Protein AF-A0A6J6CSC1-F1 (afdb_monomer)

Organism: NCBI:txid449393

Mean predicted aligned error: 5.15 Å

Nearest PDB structures (foldseek):
  1hxp-assembly1_A  TM=9.046E-01  e=1.371E-03  Escherichia coli
  1hxq-assembly1_A  TM=9.020E-01  e=1.566E-03  Escherichia coli
  1guq-assembly1_B  TM=9.082E-01  e=1.674E-03  Escherichia coli
  1hxp-assembly1_B  TM=9.038E-01  e=2.495E-03  Escherichia coli
  1hxq-assembly1_B  TM=9.053E-01  e=4.542E-03  Escherichia coli

Radius of gyration: 16.6 Å; Cα contacts (8 Å, |Δi|>4): 89; chains: 1; bounding box: 41×35×41 Å

Foldseek 3Di:
DVQLLQQLQCQLQVHRWDWDKDWDADDPPPDDDPPTDIDMDIG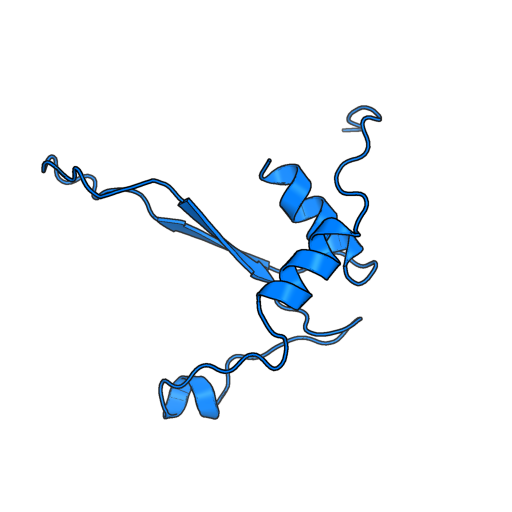TQAPHHPHGDDCDCCCVVVVDDDDPDDPVRVVVSSVPGPGDDPDDDDD

pLDDT: mean 91.86, std 11.71, range [42.78, 98.25]

Structure (mmCIF, N/CA/C/O backbone):
data_AF-A0A6J6CSC1-F1
#
_entry.id   AF-A0A6J6CSC1-F1
#
loop_
_atom_site.group_PDB
_atom_site.id
_atom_site.type_symbol
_atom_site.label_atom_id
_atom_site.label_alt_id
_atom_site.label_comp_id
_atom_site.label_asym_id
_atom_site.label_entity_id
_atom_site.label_seq_id
_atom_site.pdbx_PDB_ins_code
_atom_site.Cartn_x
_atom_site.Cartn_y
_atom_site.Cartn_z
_atom_site.occupancy
_atom_site.B_iso_or_equiv
_atom_site.auth_seq_id
_atom_site.auth_comp_id
_atom_site.auth_asym_id
_atom_site.auth_atom_id
_atom_site.pdbx_PDB_model_num
ATOM 1 N N . MET A 1 1 ? -11.960 4.367 -11.815 1.00 85.94 1 MET A N 1
ATOM 2 C CA . MET A 1 1 ? -11.185 3.211 -11.309 1.00 85.94 1 MET A CA 1
ATOM 3 C C . MET A 1 1 ? -10.275 3.599 -10.143 1.00 85.94 1 MET A C 1
ATOM 5 O O . MET A 1 1 ? -10.564 3.149 -9.051 1.00 85.94 1 MET A O 1
ATOM 9 N N . LEU A 1 2 ? -9.253 4.459 -10.307 1.00 92.50 2 LEU A N 1
ATOM 10 C CA . LEU A 1 2 ? -8.352 4.842 -9.197 1.00 92.50 2 LEU A CA 1
ATOM 11 C C . LEU A 1 2 ? -9.091 5.455 -7.996 1.00 92.50 2 LEU A C 1
ATOM 13 O O . LEU A 1 2 ? -8.945 4.979 -6.878 1.00 92.50 2 LEU A O 1
ATOM 17 N N . VAL A 1 3 ? -9.920 6.473 -8.238 1.00 95.38 3 VAL A N 1
ATOM 18 C CA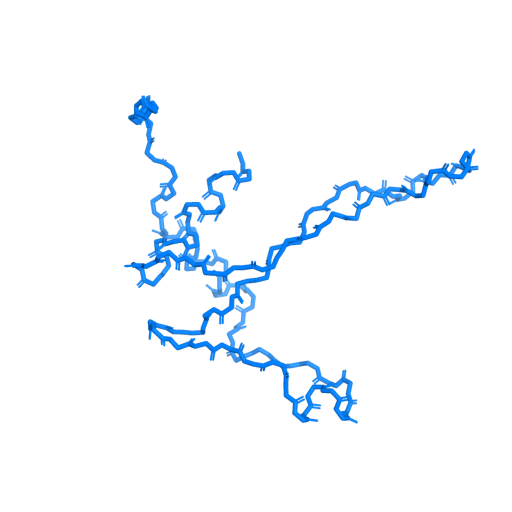 . VAL A 1 3 ? -10.676 7.153 -7.171 1.00 95.38 3 VAL A CA 1
ATOM 19 C C . VAL A 1 3 ? -11.614 6.180 -6.437 1.00 95.38 3 VAL A C 1
ATOM 21 O O . VAL A 1 3 ? -11.736 6.256 -5.222 1.00 95.38 3 VAL A O 1
ATOM 24 N N . ASP A 1 4 ? -12.204 5.211 -7.146 1.00 96.44 4 ASP A N 1
ATOM 25 C CA . ASP A 1 4 ? -13.033 4.164 -6.529 1.00 96.44 4 ASP A CA 1
ATOM 26 C C . ASP A 1 4 ? -12.201 3.268 -5.604 1.00 96.44 4 ASP A C 1
ATOM 28 O O . ASP A 1 4 ? -12.599 3.002 -4.475 1.00 96.44 4 ASP A O 1
ATOM 32 N N . SER A 1 5 ? -11.007 2.854 -6.042 1.00 95.94 5 SER A N 1
ATOM 33 C CA . SER A 1 5 ? -10.089 2.070 -5.212 1.00 95.94 5 SER A CA 1
ATOM 34 C C . SER A 1 5 ? -9.670 2.815 -3.943 1.00 95.94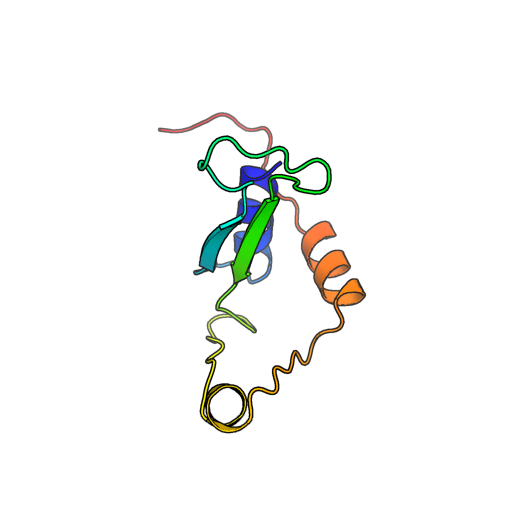 5 SER A C 1
ATOM 36 O O . SER A 1 5 ? -9.624 2.207 -2.878 1.00 95.94 5 SER A O 1
ATOM 38 N N . LEU A 1 6 ? -9.410 4.123 -4.038 1.00 96.69 6 LEU A N 1
ATOM 39 C CA . LEU A 1 6 ? -9.080 4.953 -2.876 1.00 96.69 6 LEU A CA 1
ATOM 40 C C . LEU A 1 6 ? -10.280 5.099 -1.928 1.00 96.69 6 LEU A C 1
ATOM 42 O O . LEU A 1 6 ? -10.135 4.876 -0.732 1.00 96.69 6 LEU A O 1
ATOM 46 N N . ALA A 1 7 ? -11.482 5.340 -2.458 1.00 97.19 7 ALA A N 1
ATOM 47 C CA . ALA A 1 7 ? -12.700 5.399 -1.648 1.00 97.19 7 ALA A CA 1
ATOM 48 C C . ALA A 1 7 ? -12.984 4.074 -0.916 1.00 97.19 7 ALA A C 1
ATOM 50 O O . ALA A 1 7 ? -13.443 4.070 0.225 1.00 97.19 7 ALA A O 1
ATOM 51 N N . ARG A 1 8 ? -12.694 2.928 -1.548 1.00 98.06 8 ARG A N 1
ATOM 52 C CA . ARG A 1 8 ? -12.796 1.608 -0.902 1.00 98.06 8 ARG A CA 1
ATOM 53 C C . ARG A 1 8 ? -11.786 1.440 0.232 1.00 98.06 8 ARG A C 1
ATOM 55 O O . ARG A 1 8 ? -12.127 0.825 1.235 1.00 98.06 8 ARG A O 1
ATOM 62 N N . LEU A 1 9 ? -10.576 1.985 0.097 1.00 97.31 9 LEU A N 1
ATOM 63 C CA . LEU A 1 9 ? -9.572 1.946 1.162 1.00 97.31 9 LEU A CA 1
ATOM 64 C C . LEU A 1 9 ? -10.008 2.751 2.390 1.00 97.31 9 LEU A C 1
ATOM 66 O O . LEU A 1 9 ? -9.888 2.236 3.499 1.00 97.31 9 LEU A O 1
ATOM 70 N N . ASP A 1 10 ? -10.580 3.942 2.200 1.00 97.19 10 ASP A N 1
ATOM 71 C CA . ASP A 1 10 ? -11.131 4.750 3.303 1.00 97.19 10 ASP A CA 1
ATOM 72 C C . ASP A 1 10 ? -12.284 4.027 4.026 1.00 97.19 10 ASP A C 1
ATOM 74 O O . ASP A 1 10 ? -12.495 4.140 5.232 1.00 97.19 10 ASP A O 1
ATOM 78 N N . GLN A 1 11 ? -13.051 3.226 3.288 1.00 97.69 11 GLN A N 1
ATOM 79 C CA . GLN A 1 11 ? -14.161 2.460 3.852 1.00 97.69 11 GLN A CA 1
ATOM 80 C C . GLN A 1 11 ? -13.715 1.179 4.562 1.00 97.69 11 GLN A C 1
ATOM 82 O O . GLN A 1 11 ? -14.447 0.699 5.427 1.00 97.69 11 GLN A O 1
ATOM 87 N N . LEU A 1 12 ? -12.539 0.631 4.235 1.00 97.12 12 LEU A N 1
ATOM 88 C CA . LEU A 1 12 ? -12.066 -0.659 4.751 1.00 97.12 12 LEU A CA 1
ATOM 89 C C . LEU A 1 12 ? -12.019 -0.689 6.285 1.00 97.12 12 LEU A C 1
ATOM 91 O O . LEU A 1 12 ? -12.414 -1.683 6.891 1.00 97.12 12 LEU A O 1
ATOM 95 N N . PHE A 1 13 ? -11.587 0.413 6.904 1.00 96.38 13 PHE A N 1
ATOM 96 C CA . P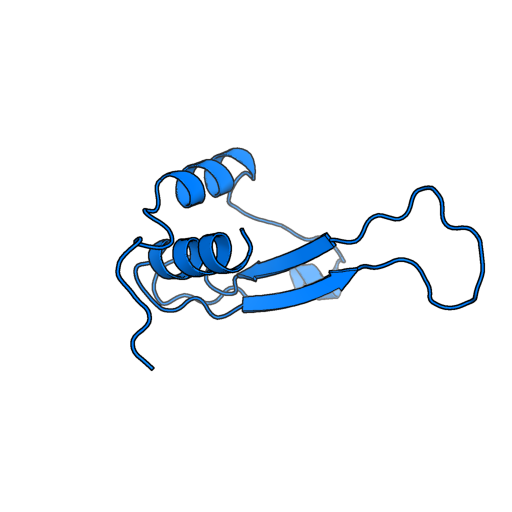HE A 1 13 ? -11.558 0.581 8.362 1.00 96.38 13 PHE A CA 1
ATOM 97 C C . PHE A 1 13 ? -12.444 1.727 8.860 1.00 96.38 13 PHE A C 1
ATOM 99 O O . PHE A 1 13 ? -12.375 2.092 10.029 1.00 96.38 13 PHE A O 1
ATOM 106 N N . SER A 1 14 ? -13.334 2.240 8.000 1.00 95.81 14 SER A N 1
ATOM 107 C CA . SER A 1 14 ? -14.225 3.370 8.310 1.00 95.81 14 SER A CA 1
ATOM 108 C C . SER A 1 14 ? -13.474 4.621 8.789 1.00 95.81 14 SER A C 1
ATOM 110 O O . SER A 1 14 ? -13.956 5.358 9.648 1.00 95.81 14 SER A O 1
ATOM 112 N N . GLU A 1 15 ? -12.293 4.861 8.224 1.00 94.94 15 GLU A N 1
ATOM 113 C CA . GLU A 1 15 ? -11.438 6.012 8.499 1.00 94.94 15 GLU A CA 1
ATOM 114 C C . GLU A 1 15 ? -10.594 6.337 7.257 1.00 94.94 15 GLU A C 1
ATOM 116 O O . GLU A 1 15 ? -10.287 5.425 6.486 1.00 94.94 15 GLU A O 1
ATOM 121 N N . PRO A 1 16 ? -10.182 7.602 7.051 1.00 95.94 16 PRO A N 1
ATOM 122 C CA . PRO A 1 16 ? -9.299 7.944 5.943 1.00 95.94 16 PRO A CA 1
ATOM 123 C C . PRO A 1 16 ? -8.023 7.097 5.975 1.00 95.94 16 PRO A C 1
ATOM 125 O O . PRO A 1 16 ? -7.297 7.101 6.970 1.00 95.94 16 PRO A O 1
ATOM 128 N N . MET A 1 17 ? -7.735 6.381 4.889 1.00 97.62 17 MET A N 1
ATOM 129 C CA . MET A 1 17 ? -6.572 5.507 4.802 1.00 97.62 17 MET A CA 1
ATOM 130 C C . MET A 1 17 ? -5.337 6.330 4.414 1.00 97.62 17 MET A C 1
ATOM 132 O O . MET A 1 17 ? -5.238 6.763 3.266 1.00 97.62 17 MET A O 1
ATOM 136 N N . PRO A 1 18 ? -4.332 6.511 5.287 1.00 97.19 18 PRO A N 1
ATOM 137 C CA . PRO A 1 18 ? -3.030 6.980 4.839 1.00 97.19 18 PRO A CA 1
ATOM 138 C C . PRO A 1 18 ? -2.384 5.921 3.931 1.00 97.19 18 PRO A C 1
ATOM 140 O O . PRO A 1 18 ? -2.348 4.733 4.265 1.00 97.19 18 PRO A O 1
ATOM 143 N N . TYR A 1 19 ? -1.855 6.338 2.781 1.00 97.00 19 TYR A N 1
ATOM 144 C CA . TYR A 1 19 ? -1.218 5.445 1.811 1.00 97.00 19 TYR A CA 1
ATOM 145 C C . TYR A 1 19 ? 0.020 6.075 1.174 1.00 97.00 19 TYR A C 1
ATOM 147 O O . TYR A 1 19 ? 0.153 7.294 1.082 1.00 97.00 19 TYR A O 1
ATOM 155 N N . MET A 1 20 ? 0.913 5.218 0.684 1.00 97.06 20 MET A N 1
ATOM 156 C CA . MET A 1 20 ? 1.939 5.598 -0.288 1.00 97.06 20 MET A CA 1
ATOM 157 C C . MET A 1 20 ? 1.464 5.212 -1.690 1.00 97.06 20 MET A C 1
ATOM 159 O O . MET A 1 20 ? 0.883 4.139 -1.866 1.00 97.06 20 MET A O 1
ATOM 163 N N . LEU A 1 21 ? 1.723 6.066 -2.681 1.00 97.31 21 LEU A N 1
ATOM 164 C CA . LEU A 1 21 ? 1.369 5.820 -4.078 1.00 97.31 21 LEU A CA 1
ATOM 165 C C . LEU A 1 21 ? 2.553 6.126 -4.987 1.00 97.31 21 LEU A C 1
ATOM 167 O O . LEU A 1 21 ? 3.177 7.179 -4.865 1.00 97.31 21 LEU A O 1
ATOM 171 N N . TRP A 1 22 ? 2.835 5.224 -5.922 1.00 98.06 22 TRP A N 1
ATOM 172 C CA . TRP A 1 22 ? 3.821 5.452 -6.976 1.00 98.06 22 TRP A CA 1
ATOM 173 C C . TRP A 1 22 ? 3.381 4.817 -8.294 1.00 98.06 22 TRP A C 1
ATOM 175 O O . TRP A 1 22 ? 2.474 3.983 -8.341 1.00 98.06 22 TRP A O 1
ATOM 185 N N . ILE A 1 23 ? 4.017 5.252 -9.379 1.00 97.56 23 ILE A N 1
ATOM 186 C CA . ILE A 1 23 ? 3.682 4.857 -10.745 1.00 97.56 23 ILE A CA 1
ATOM 187 C C . ILE A 1 23 ? 4.916 4.225 -11.363 1.00 97.56 23 ILE A C 1
ATOM 189 O O . ILE A 1 23 ? 5.987 4.830 -11.381 1.00 97.56 23 ILE A O 1
ATOM 193 N N . HIS A 1 24 ? 4.754 3.025 -11.901 1.00 97.25 24 HIS A N 1
ATOM 194 C CA . HIS A 1 24 ? 5.736 2.440 -12.795 1.00 97.25 24 HIS A CA 1
ATOM 195 C C . HIS A 1 24 ? 5.238 2.622 -14.221 1.00 97.25 24 HIS A C 1
ATOM 197 O O . HIS A 1 24 ? 4.156 2.164 -14.587 1.00 97.25 24 HIS A O 1
ATOM 203 N N . GLN A 1 25 ? 6.039 3.314 -15.016 1.00 96.00 25 GLN A N 1
ATOM 204 C CA . GLN A 1 25 ? 5.862 3.472 -16.451 1.00 96.00 25 GLN A CA 1
ATOM 205 C C . GLN A 1 25 ? 7.124 2.981 -17.157 1.00 96.00 25 GLN A C 1
ATOM 207 O O . GLN A 1 25 ? 8.144 2.736 -16.509 1.00 96.00 25 GLN A O 1
ATOM 212 N N . ARG A 1 26 ? 7.065 2.854 -18.484 1.00 97.06 26 ARG A N 1
ATOM 213 C CA . ARG A 1 26 ? 8.270 2.575 -19.269 1.00 97.06 26 ARG A CA 1
ATOM 214 C C . ARG A 1 26 ? 9.331 3.669 -19.050 1.00 97.06 26 ARG A C 1
ATOM 216 O O . ARG A 1 26 ? 8.958 4.827 -18.829 1.00 97.06 26 ARG A O 1
ATOM 223 N N . PRO A 1 27 ? 10.624 3.347 -19.181 1.00 96.19 27 PRO A N 1
ATOM 224 C CA . PRO A 1 27 ? 11.675 4.354 -19.242 1.00 96.19 27 PRO A CA 1
ATOM 225 C C . PRO A 1 27 ? 11.431 5.399 -20.346 1.00 96.19 27 PRO A C 1
ATOM 227 O O . PRO A 1 27 ? 10.794 5.136 -21.374 1.00 96.19 27 PRO A O 1
ATOM 230 N N . THR A 1 28 ? 11.924 6.617 -20.116 1.00 96.38 28 THR A N 1
ATOM 231 C CA . THR A 1 28 ? 11.774 7.773 -21.021 1.00 96.38 28 THR A CA 1
ATOM 232 C C . THR A 1 28 ? 13.019 8.005 -21.883 1.00 96.38 28 THR A C 1
ATOM 234 O O . THR A 1 28 ? 13.281 9.128 -22.300 1.00 96.38 28 THR A O 1
ATOM 237 N N . ASP A 1 29 ? 13.807 6.959 -22.116 1.00 97.31 29 ASP A N 1
ATOM 238 C CA . ASP A 1 29 ? 15.110 6.989 -22.793 1.00 97.31 29 ASP A CA 1
ATOM 239 C C . ASP A 1 29 ? 15.032 6.815 -24.320 1.00 97.31 29 ASP A C 1
ATOM 241 O O . ASP A 1 29 ? 16.052 6.863 -25.001 1.00 97.31 29 ASP A O 1
ATOM 245 N N . GLY A 1 30 ? 13.826 6.640 -24.868 1.00 94.62 30 GLY A N 1
ATOM 246 C CA . GLY A 1 30 ? 13.604 6.462 -26.305 1.00 94.62 30 GLY A CA 1
ATOM 247 C C . GLY A 1 30 ? 13.828 5.035 -26.810 1.00 94.62 30 GLY A C 1
ATOM 248 O O . GLY A 1 30 ? 13.731 4.822 -28.014 1.00 94.62 30 GLY A O 1
ATOM 249 N N . GLY A 1 31 ? 14.099 4.072 -25.922 1.00 95.75 31 GLY A N 1
ATOM 250 C CA . GLY A 1 31 ? 14.135 2.654 -26.273 1.00 95.75 31 GLY A CA 1
ATOM 251 C C . GLY A 1 31 ? 12.742 2.052 -26.487 1.00 95.75 31 GLY A C 1
ATOM 252 O O . GLY A 1 31 ? 11.732 2.583 -26.006 1.00 95.75 31 GLY A O 1
ATOM 253 N N . ASP A 1 32 ? 12.703 0.910 -27.174 1.00 95.12 32 ASP A N 1
ATOM 254 C CA . ASP A 1 32 ? 11.501 0.090 -27.305 1.00 95.12 32 ASP A CA 1
ATOM 255 C C . ASP A 1 32 ? 11.351 -0.827 -26.086 1.00 95.12 32 ASP A C 1
ATOM 257 O O . ASP A 1 32 ? 12.205 -1.660 -25.785 1.00 95.12 32 ASP A O 1
ATOM 261 N N . TRP A 1 33 ? 10.238 -0.660 -25.373 1.00 96.00 33 TRP A N 1
ATOM 262 C CA . TRP A 1 33 ? 9.933 -1.362 -24.126 1.00 96.00 33 TRP A CA 1
ATOM 263 C C . TRP A 1 33 ? 8.593 -2.100 -24.245 1.00 96.00 33 TRP A C 1
ATOM 265 O O . TRP A 1 33 ? 7.637 -1.788 -23.531 1.00 96.00 33 TRP A O 1
ATOM 275 N N . GLU A 1 34 ? 8.506 -3.055 -25.174 1.00 95.38 34 GLU A N 1
ATOM 276 C CA . GLU A 1 34 ? 7.255 -3.725 -25.576 1.00 95.38 34 GLU A CA 1
ATOM 277 C C . GLU A 1 34 ? 6.522 -4.447 -24.436 1.00 95.38 34 GLU A C 1
ATOM 279 O O . GLU A 1 34 ? 5.293 -4.540 -24.462 1.00 95.38 34 GLU A O 1
ATOM 284 N N . ASP A 1 35 ? 7.238 -4.888 -23.401 1.00 95.88 35 ASP A N 1
ATOM 285 C CA . ASP A 1 35 ? 6.664 -5.566 -22.229 1.00 95.88 35 ASP A CA 1
ATOM 286 C C . ASP A 1 35 ? 6.254 -4.606 -21.102 1.00 95.88 35 ASP A C 1
ATOM 288 O O . ASP A 1 35 ? 5.575 -4.993 -20.148 1.00 95.88 35 ASP A O 1
ATOM 292 N N . SER A 1 36 ? 6.622 -3.327 -21.193 1.00 96.12 36 SER A N 1
ATOM 293 C CA . SER A 1 36 ? 6.284 -2.354 -20.155 1.00 96.12 36 SER A CA 1
ATOM 294 C C . SER A 1 36 ? 4.807 -1.972 -20.208 1.00 96.12 36 SER A C 1
ATOM 296 O O . SER A 1 36 ? 4.246 -1.666 -21.262 1.00 96.12 36 SER A O 1
ATOM 298 N N . ARG A 1 37 ? 4.157 -1.942 -19.044 1.00 95.81 37 ARG A N 1
ATOM 299 C CA . ARG A 1 37 ? 2.773 -1.478 -18.877 1.00 95.81 37 ARG A CA 1
ATOM 300 C C . ARG A 1 37 ? 2.715 -0.491 -17.724 1.00 95.81 37 ARG A C 1
ATOM 302 O O . ARG A 1 37 ? 3.245 -0.766 -16.646 1.00 95.81 37 ARG A O 1
ATOM 309 N N . VAL A 1 38 ? 2.060 0.647 -17.952 1.00 96.44 38 VAL A N 1
ATOM 310 C CA . VAL A 1 38 ? 1.832 1.620 -16.883 1.00 96.44 38 VAL A CA 1
ATOM 311 C C . VAL A 1 38 ? 0.950 1.000 -15.808 1.00 96.44 38 VAL A C 1
ATOM 313 O O . VAL A 1 38 ? -0.082 0.400 -16.109 1.00 96.44 38 VAL A O 1
ATOM 316 N N . HIS A 1 39 ? 1.362 1.133 -14.556 1.00 96.56 39 HIS A N 1
ATOM 317 C CA . HIS A 1 39 ? 0.571 0.690 -13.422 1.00 96.56 39 HIS A CA 1
ATOM 318 C C . HIS A 1 39 ? 0.867 1.530 -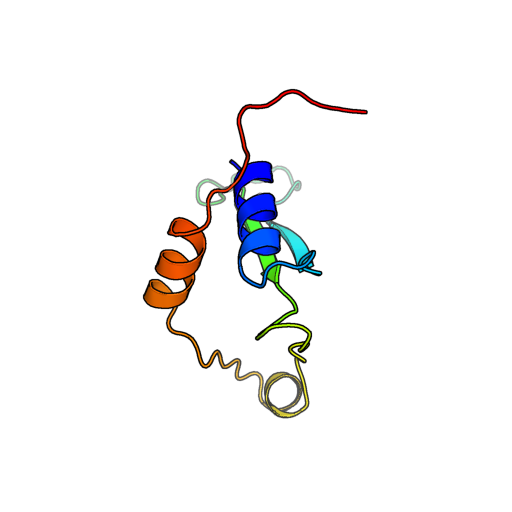12.184 1.00 96.56 39 HIS A C 1
ATOM 320 O O . HIS A 1 39 ? 1.925 2.148 -12.046 1.00 96.56 39 HIS A O 1
ATOM 326 N N . PHE A 1 40 ? -0.109 1.538 -11.286 1.00 97.19 40 PHE A N 1
ATOM 327 C CA . PHE A 1 40 ? -0.086 2.281 -10.038 1.00 97.19 40 PHE A CA 1
ATOM 328 C C . PHE A 1 40 ? 0.027 1.286 -8.892 1.00 97.19 40 PHE A C 1
ATOM 330 O O . PHE A 1 40 ? -0.698 0.291 -8.859 1.00 97.19 40 PHE A O 1
ATOM 337 N N . HIS A 1 41 ? 0.904 1.581 -7.943 1.00 97.44 41 HIS A N 1
ATOM 338 C CA . HIS A 1 41 ? 0.976 0.878 -6.670 1.00 97.44 41 HIS A CA 1
ATOM 339 C C . HIS A 1 41 ? 0.353 1.756 -5.598 1.00 97.44 41 HIS A C 1
ATOM 341 O O . HIS A 1 41 ? 0.679 2.937 -5.504 1.00 97.44 41 HIS A O 1
ATOM 347 N N . ILE A 1 42 ? -0.533 1.176 -4.793 1.00 97.06 42 ILE A N 1
ATOM 348 C CA . ILE A 1 42 ? -1.159 1.836 -3.648 1.00 97.06 42 ILE A CA 1
ATOM 349 C C . ILE A 1 42 ? -0.882 0.956 -2.437 1.00 97.06 42 ILE A C 1
ATOM 351 O O . ILE A 1 42 ? -1.353 -0.179 -2.375 1.00 97.06 42 ILE A O 1
ATOM 355 N N . THR A 1 43 ? -0.100 1.468 -1.491 1.00 95.25 43 THR A N 1
ATOM 356 C CA . THR A 1 43 ? 0.292 0.731 -0.286 1.00 95.25 43 THR A CA 1
ATOM 357 C C . THR A 1 43 ? -0.377 1.358 0.934 1.00 95.25 43 THR A C 1
ATOM 359 O O . THR A 1 43 ? 0.095 2.402 1.398 1.00 95.25 43 THR A O 1
ATOM 362 N N . PRO A 1 44 ? -1.477 0.769 1.444 1.00 94.88 44 PRO A N 1
ATOM 363 C CA . PRO A 1 44 ? -2.146 1.266 2.640 1.00 94.88 44 PRO A CA 1
ATOM 364 C C . PRO A 1 44 ? -1.254 1.108 3.872 1.00 94.88 44 PRO A C 1
ATOM 366 O O . PRO A 1 44 ? -0.537 0.115 4.015 1.00 94.88 44 PRO A O 1
ATOM 369 N N . LEU A 1 45 ? -1.307 2.092 4.770 1.00 94.81 45 LEU A N 1
ATOM 370 C CA . LEU A 1 45 ? -0.474 2.119 5.971 1.00 94.81 45 LEU A CA 1
ATOM 371 C C . LEU A 1 45 ? -1.188 1.609 7.220 1.00 94.81 45 LEU A C 1
ATOM 373 O O . LEU A 1 45 ? -0.522 1.434 8.232 1.00 94.81 45 LEU A O 1
ATOM 377 N N . LEU A 1 46 ? -2.495 1.348 7.191 1.00 95.56 46 LEU A N 1
ATOM 378 C CA . LEU A 1 46 ? -3.205 0.748 8.324 1.00 95.56 46 LEU A CA 1
ATOM 379 C C . LEU A 1 46 ? -3.335 -0.766 8.146 1.00 95.56 46 LEU A C 1
ATOM 381 O O . LEU A 1 46 ? -3.544 -1.256 7.038 1.00 95.56 46 LEU A O 1
ATOM 385 N N . ARG A 1 47 ? -3.231 -1.516 9.248 1.00 93.44 47 ARG A N 1
ATOM 386 C CA . ARG A 1 47 ? -3.475 -2.976 9.278 1.00 93.44 47 ARG A CA 1
ATOM 387 C C . ARG A 1 47 ? -4.763 -3.372 10.003 1.00 93.44 47 ARG A C 1
ATOM 389 O O . ARG A 1 47 ? -5.187 -4.518 9.909 1.00 93.44 47 ARG A O 1
ATOM 396 N N . SER A 1 48 ? -5.340 -2.438 10.746 1.00 94.38 48 SER A N 1
ATOM 397 C CA . SER A 1 48 ? -6.617 -2.525 11.454 1.00 94.38 48 SER A CA 1
ATOM 398 C C . SER A 1 48 ? -7.040 -1.100 11.839 1.00 94.38 48 SER A C 1
ATOM 400 O O . SER A 1 48 ? -6.198 -0.197 11.731 1.00 94.38 48 SER A O 1
ATOM 402 N N . PRO A 1 49 ? -8.276 -0.883 12.329 1.00 95.38 49 PRO A N 1
ATOM 403 C CA . PRO A 1 49 ? -8.725 0.444 12.739 1.00 95.38 49 PRO A CA 1
ATOM 404 C C . PRO A 1 49 ? -7.740 1.135 13.696 1.00 95.38 49 PRO A C 1
ATOM 406 O O . PRO A 1 49 ? -7.283 0.529 14.673 1.00 95.38 49 PRO A O 1
ATOM 409 N N . GLY A 1 50 ? -7.348 2.367 13.373 1.00 94.06 50 GLY A N 1
ATOM 410 C CA . GLY A 1 50 ? -6.418 3.209 14.127 1.00 94.06 50 GLY A CA 1
ATOM 411 C C . GLY A 1 50 ? -4.993 2.662 14.277 1.00 94.06 50 GLY A C 1
ATOM 412 O O . GLY A 1 50 ? -4.219 3.193 15.071 1.00 94.06 50 GLY A O 1
ATOM 413 N N . THR A 1 51 ? -4.623 1.585 13.571 1.00 95.62 51 THR A N 1
ATOM 414 C CA . THR A 1 51 ? -3.351 0.881 13.797 1.00 95.62 51 THR A CA 1
ATOM 415 C C . THR A 1 51 ? -2.471 0.887 12.557 1.00 95.62 51 THR A C 1
ATOM 417 O O . THR A 1 51 ? -2.728 0.179 11.579 1.00 95.62 51 THR A O 1
ATOM 420 N N . GLN A 1 52 ? -1.361 1.618 12.640 1.00 95.00 52 GLN A N 1
ATOM 421 C CA . GLN A 1 52 ? -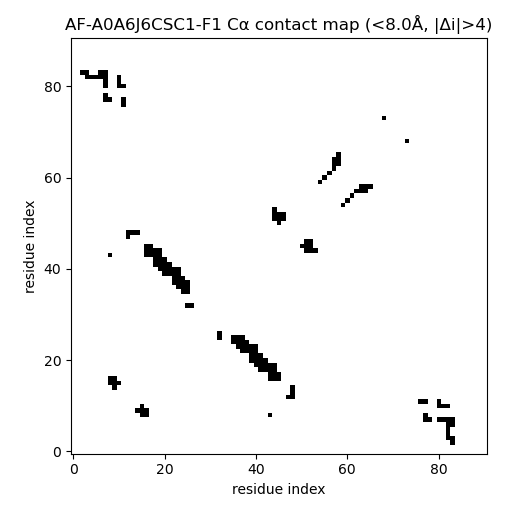0.378 1.695 11.569 1.00 95.00 52 GLN A CA 1
ATOM 422 C C . GLN A 1 52 ? 0.456 0.409 11.442 1.00 95.00 52 GLN A C 1
ATOM 424 O O . GLN A 1 52 ? 0.809 -0.256 12.421 1.00 95.00 52 GLN A O 1
ATOM 429 N N . ARG A 1 53 ? 0.779 0.064 10.198 1.00 91.88 53 ARG A N 1
ATOM 430 C CA . ARG A 1 53 ? 1.778 -0.920 9.804 1.00 91.88 53 ARG A CA 1
ATOM 431 C C . ARG A 1 53 ? 3.118 -0.211 9.626 1.00 91.88 53 ARG A C 1
ATOM 433 O O . ARG A 1 53 ? 3.205 0.791 8.921 1.00 91.88 53 ARG A O 1
ATOM 440 N N . TYR A 1 54 ? 4.168 -0.797 10.191 1.00 90.69 54 TYR A N 1
ATOM 441 C CA . TYR A 1 54 ? 5.542 -0.338 10.022 1.00 90.69 54 TYR A CA 1
ATOM 442 C C . TYR A 1 54 ? 6.351 -1.369 9.243 1.00 90.69 54 TYR A C 1
ATOM 444 O O . TYR A 1 54 ? 6.207 -2.567 9.472 1.00 90.69 54 TYR A O 1
ATOM 452 N N . VAL A 1 55 ? 7.200 -0.889 8.338 1.00 91.38 55 VAL A N 1
ATOM 453 C CA . VAL A 1 55 ? 8.298 -1.666 7.753 1.00 91.38 55 VAL A CA 1
ATOM 454 C C . VAL A 1 55 ? 9.477 -1.492 8.706 1.00 91.38 55 VAL A C 1
ATOM 456 O O . VAL A 1 55 ? 9.993 -0.383 8.835 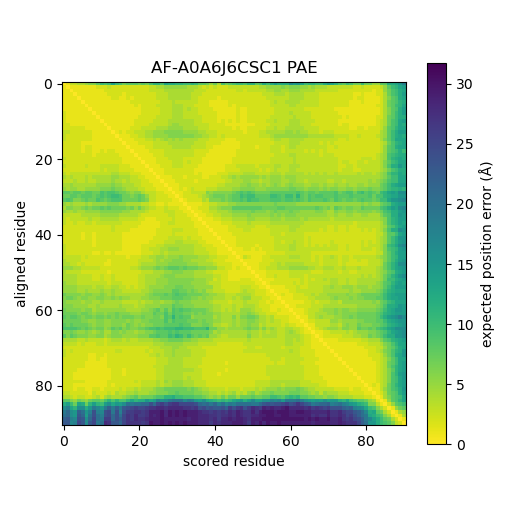1.00 91.38 55 VAL A O 1
ATOM 459 N N . ALA A 1 56 ? 9.827 -2.539 9.453 1.00 91.12 56 ALA A N 1
ATOM 460 C CA . ALA A 1 56 ? 10.710 -2.427 10.612 1.00 91.12 56 ALA A CA 1
ATOM 461 C C . ALA A 1 56 ? 11.942 -3.333 10.473 1.00 91.12 56 ALA A C 1
ATOM 463 O O . ALA A 1 56 ? 12.348 -3.689 9.371 1.00 91.12 56 ALA A O 1
ATOM 464 N N . ALA A 1 57 ? 12.576 -3.683 11.595 1.00 91.25 57 ALA A N 1
ATOM 465 C CA . ALA A 1 57 ? 13.844 -4.412 11.614 1.00 91.25 57 ALA A CA 1
ATOM 466 C C . ALA A 1 57 ? 13.801 -5.752 10.863 1.00 91.25 57 ALA A C 1
ATOM 468 O O . ALA A 1 57 ? 14.792 -6.124 10.243 1.00 91.25 57 ALA A O 1
ATOM 469 N N . ALA A 1 58 ? 12.670 -6.462 10.892 1.00 89.06 58 ALA A N 1
ATOM 470 C CA . ALA A 1 58 ? 12.523 -7.707 10.148 1.00 89.06 58 ALA A CA 1
ATOM 471 C C . ALA A 1 58 ? 12.621 -7.447 8.639 1.00 89.06 58 ALA A C 1
ATOM 473 O O . ALA A 1 58 ? 13.495 -8.011 7.986 1.00 89.06 58 ALA A O 1
ATOM 474 N N . GLU A 1 59 ? 11.802 -6.550 8.092 1.00 93.12 59 GLU A N 1
ATOM 475 C CA . GLU A 1 59 ? 11.815 -6.245 6.662 1.00 93.12 59 GLU A CA 1
ATOM 476 C C . GLU A 1 59 ? 13.105 -5.550 6.216 1.00 93.12 59 GLU A C 1
ATOM 478 O O . GLU A 1 59 ? 13.713 -5.956 5.229 1.00 93.12 59 GLU A O 1
ATOM 483 N N . LEU A 1 60 ? 13.555 -4.535 6.957 1.00 93.12 60 LEU A N 1
ATOM 484 C CA . LEU A 1 60 ? 14.738 -3.744 6.610 1.00 93.12 60 LEU A CA 1
ATOM 485 C C . LEU A 1 60 ? 16.041 -4.526 6.801 1.00 93.12 60 LEU A C 1
ATOM 487 O O . LEU A 1 60 ? 16.968 -4.370 6.014 1.00 9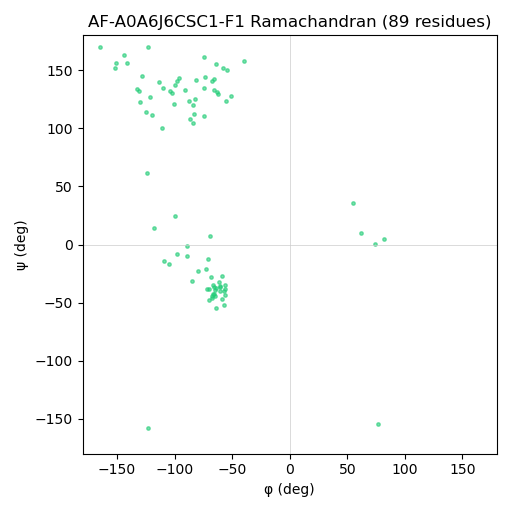3.12 60 LEU A O 1
ATOM 491 N N . GLY A 1 61 ? 16.125 -5.346 7.850 1.00 94.25 61 GLY A N 1
ATOM 492 C CA . GLY A 1 61 ? 17.341 -6.075 8.204 1.00 94.25 61 GLY A CA 1
ATOM 493 C C . GLY A 1 61 ? 17.507 -7.395 7.457 1.00 94.25 61 GLY A C 1
ATOM 494 O O . GLY A 1 61 ? 18.636 -7.795 7.189 1.00 94.25 61 GLY A O 1
ATOM 495 N N . SER A 1 62 ? 16.407 -8.075 7.112 1.00 93.88 62 SER A N 1
ATOM 496 C CA . SER A 1 62 ? 16.463 -9.372 6.417 1.00 93.88 62 SER A CA 1
ATOM 497 C C . SER A 1 62 ? 16.106 -9.309 4.931 1.00 93.88 62 SER A C 1
ATOM 499 O O . SER A 1 62 ? 16.380 -10.260 4.205 1.00 93.88 62 SER A O 1
ATOM 501 N N . GLY A 1 63 ? 15.461 -8.232 4.472 1.00 90.94 63 GLY A N 1
ATOM 502 C CA . GLY A 1 63 ? 14.885 -8.145 3.127 1.00 90.94 63 GLY A CA 1
ATOM 503 C C . GLY A 1 63 ? 13.604 -8.969 2.936 1.00 90.94 63 GLY A C 1
ATOM 504 O O . GLY A 1 63 ? 13.028 -8.967 1.849 1.00 90.94 63 GLY A O 1
ATOM 505 N N . ILE A 1 64 ? 13.128 -9.671 3.970 1.00 90.31 64 ILE A N 1
ATOM 506 C CA . ILE A 1 64 ? 11.914 -10.491 3.907 1.00 90.31 64 ILE A CA 1
ATOM 507 C C . ILE A 1 64 ? 10.701 -9.629 4.243 1.00 90.31 64 ILE A C 1
ATOM 509 O O . ILE A 1 64 ? 10.606 -9.070 5.331 1.00 90.31 64 ILE A O 1
ATOM 513 N N . THR A 1 65 ? 9.727 -9.581 3.336 1.00 87.81 65 THR A N 1
ATOM 514 C CA . THR A 1 65 ? 8.439 -8.916 3.580 1.00 87.81 65 THR A CA 1
ATOM 515 C C . THR A 1 65 ? 7.372 -9.943 3.940 1.00 87.81 65 THR A C 1
ATOM 517 O O . THR A 1 65 ? 7.262 -10.976 3.284 1.00 87.81 65 THR A O 1
ATOM 520 N N . PHE A 1 66 ? 6.544 -9.652 4.945 1.00 85.19 66 PHE A N 1
ATOM 521 C CA . PHE A 1 66 ? 5.412 -10.500 5.324 1.00 85.19 66 PHE A CA 1
ATOM 522 C C . PHE A 1 66 ? 4.107 -9.702 5.408 1.00 85.19 66 PHE A C 1
ATOM 524 O O . PHE A 1 66 ? 4.075 -8.540 5.824 1.00 85.19 66 PHE A O 1
ATOM 531 N N . ASN A 1 67 ? 2.999 -10.330 5.025 1.00 87.69 67 ASN A N 1
ATOM 532 C CA . ASN A 1 67 ? 1.653 -9.799 5.210 1.00 87.69 67 ASN A CA 1
ATOM 533 C C . ASN A 1 67 ? 0.790 -10.890 5.861 1.00 87.69 67 ASN A C 1
ATOM 535 O O . ASN A 1 67 ? 0.718 -11.984 5.304 1.00 87.69 67 ASN A O 1
ATOM 539 N N . PRO A 1 68 ? 0.174 -10.637 7.033 1.00 87.12 68 PRO A N 1
ATOM 540 C CA . PRO A 1 68 ? -0.656 -11.639 7.699 1.00 87.12 68 PRO A CA 1
ATOM 541 C C . PRO A 1 68 ? -1.983 -11.905 6.975 1.00 87.12 68 PRO A C 1
ATOM 543 O O . PRO A 1 68 ? -2.656 -12.876 7.304 1.00 87.12 68 PRO A O 1
ATOM 546 N N . VAL A 1 69 ? -2.368 -11.063 6.010 1.00 91.69 69 VAL A N 1
ATOM 547 C CA . VAL A 1 69 ? -3.607 -11.212 5.239 1.00 91.69 69 VAL A CA 1
ATOM 548 C C . VAL A 1 69 ? -3.292 -11.790 3.864 1.00 91.69 69 VAL A C 1
ATOM 550 O O . VAL A 1 69 ? -2.428 -11.281 3.144 1.00 91.69 69 VAL A O 1
ATOM 553 N N . GLN A 1 70 ? -4.016 -12.840 3.474 1.00 95.81 70 GLN A N 1
ATOM 554 C CA . GLN A 1 70 ? -3.875 -13.414 2.139 1.00 95.81 70 GLN A CA 1
ATOM 555 C C . GLN A 1 70 ? -4.387 -12.430 1.073 1.00 95.81 70 GLN A C 1
ATOM 557 O O . GLN A 1 70 ? -5.443 -11.823 1.264 1.00 95.81 70 GLN A O 1
ATOM 562 N N . PRO A 1 71 ? -3.726 -12.307 -0.094 1.00 95.75 71 PRO A N 1
ATOM 563 C CA . PRO A 1 71 ? -4.151 -11.362 -1.130 1.00 95.75 71 PRO A CA 1
ATOM 564 C C . PRO A 1 71 ? -5.602 -11.546 -1.595 1.00 95.75 71 PRO A C 1
ATOM 566 O O . PRO A 1 71 ? -6.308 -10.565 -1.824 1.00 95.75 71 PRO A O 1
ATOM 569 N N . ALA A 1 72 ? -6.072 -12.794 -1.707 1.00 97.81 72 ALA A N 1
ATOM 570 C CA . ALA A 1 72 ? -7.446 -13.089 -2.116 1.00 97.81 72 ALA A CA 1
ATOM 571 C C . ALA A 1 72 ? -8.479 -12.581 -1.096 1.00 97.81 72 ALA A C 1
ATOM 573 O O . ALA A 1 72 ? -9.515 -12.039 -1.487 1.00 97.81 72 ALA A O 1
ATOM 574 N N . GLU A 1 73 ? -8.168 -12.713 0.194 1.00 97.81 73 GLU A N 1
ATOM 575 C CA . GLU A 1 73 ? -9.005 -12.237 1.292 1.00 97.81 73 GLU A CA 1
ATOM 576 C C . GLU A 1 73 ? -9.019 -10.707 1.350 1.00 97.81 73 GLU A C 1
ATOM 578 O O . GLU A 1 73 ? -10.093 -10.108 1.348 1.00 97.81 73 GLU A O 1
ATOM 583 N N . ALA A 1 74 ? -7.848 -10.065 1.274 1.00 95.62 74 ALA A N 1
ATOM 584 C CA . ALA A 1 74 ? -7.745 -8.606 1.209 1.00 95.62 74 ALA A CA 1
ATOM 585 C C . ALA A 1 74 ? -8.546 -8.032 0.025 1.00 95.62 74 ALA A C 1
ATOM 587 O O . ALA A 1 74 ? -9.294 -7.063 0.163 1.00 95.62 74 ALA A O 1
ATOM 588 N N . ALA A 1 75 ? -8.451 -8.665 -1.147 1.00 97.50 75 ALA A N 1
ATOM 589 C CA . ALA A 1 75 ? -9.201 -8.243 -2.321 1.00 97.50 75 ALA A CA 1
ATOM 590 C C . ALA A 1 75 ? -10.719 -8.445 -2.154 1.00 97.50 75 ALA A C 1
ATOM 592 O O . ALA A 1 75 ? -11.502 -7.641 -2.662 1.00 97.50 75 ALA A O 1
ATOM 593 N N . ALA A 1 76 ? -11.153 -9.500 -1.455 1.00 98.25 76 ALA A N 1
ATOM 594 C CA . ALA A 1 76 ? -12.564 -9.721 -1.145 1.00 98.25 76 ALA A CA 1
ATOM 595 C C . ALA A 1 76 ? -13.107 -8.653 -0.183 1.00 98.25 76 ALA A C 1
ATOM 597 O O . ALA A 1 76 ? -14.179 -8.108 -0.441 1.00 98.25 76 ALA A O 1
ATOM 598 N N . GLN A 1 77 ? -12.342 -8.295 0.853 1.00 97.19 77 GLN A N 1
ATOM 599 C CA . GLN A 1 77 ? -12.691 -7.223 1.791 1.00 97.19 77 GLN A CA 1
ATOM 600 C C . GLN A 1 77 ? -12.869 -5.877 1.068 1.00 97.19 77 GLN A C 1
ATOM 602 O O . GLN A 1 77 ? -13.897 -5.225 1.227 1.00 97.19 77 GLN A O 1
ATOM 607 N N . LEU A 1 78 ? -1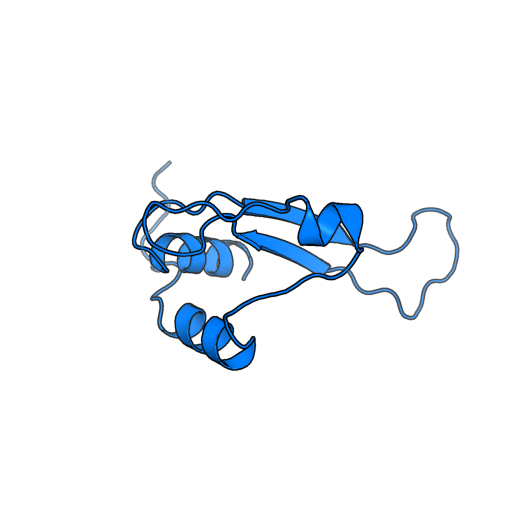1.938 -5.502 0.182 1.00 96.88 78 LEU A N 1
ATOM 608 C CA . LEU A 1 78 ? -12.038 -4.262 -0.607 1.00 96.88 78 LEU A CA 1
ATOM 609 C C . LEU A 1 78 ? -13.236 -4.243 -1.569 1.00 96.88 78 LEU A C 1
ATOM 611 O O . LEU A 1 78 ? -13.867 -3.202 -1.777 1.00 96.88 78 LEU A O 1
ATOM 615 N N . ARG A 1 79 ? -13.569 -5.388 -2.180 1.00 97.31 79 ARG A N 1
ATOM 616 C CA . ARG A 1 79 ? -14.757 -5.507 -3.042 1.00 97.31 79 ARG A CA 1
ATOM 617 C C . ARG A 1 79 ? -16.064 -5.411 -2.255 1.00 97.31 79 ARG A C 1
ATOM 619 O O . ARG A 1 79 ? -17.051 -4.958 -2.823 1.00 97.31 79 ARG A O 1
ATOM 626 N N . ALA A 1 80 ? -16.067 -5.804 -0.981 1.00 97.62 80 ALA A N 1
ATOM 627 C CA . ALA A 1 80 ? -17.232 -5.689 -0.107 1.00 97.62 80 ALA A CA 1
ATOM 628 C C . ALA A 1 80 ? -17.523 -4.239 0.327 1.00 97.62 80 ALA A C 1
ATOM 630 O O . ALA A 1 80 ? -18.657 -3.929 0.692 1.00 97.62 80 ALA A O 1
ATOM 631 N N . CYS A 1 81 ? -16.536 -3.336 0.264 1.00 97.56 81 CYS A N 1
ATOM 632 C CA . CYS A 1 81 ? -16.765 -1.902 0.457 1.00 97.56 81 CYS A CA 1
ATOM 633 C C . CYS A 1 81 ? -17.678 -1.335 -0.646 1.00 97.56 81 CYS A C 1
ATOM 635 O O . CYS A 1 81 ? -17.742 -1.863 -1.758 1.00 97.56 81 CYS A O 1
ATOM 637 N N . LYS A 1 82 ? -18.373 -0.227 -0.370 1.00 96.00 82 LYS A N 1
ATOM 638 C CA . LYS A 1 82 ? -19.269 0.402 -1.354 1.00 96.00 82 LYS A CA 1
ATOM 639 C C . LYS A 1 82 ? -18.478 1.049 -2.494 1.00 96.00 82 LYS A C 1
ATOM 641 O O . LYS A 1 82 ? -18.871 0.924 -3.648 1.00 96.00 82 LYS A O 1
ATOM 646 N N . GLY A 1 83 ? -17.339 1.663 -2.170 1.00 94.44 83 GLY A N 1
ATOM 647 C CA . GLY A 1 83 ? -16.564 2.480 -3.105 1.00 94.44 83 GLY A CA 1
ATOM 648 C C . GLY A 1 83 ? -17.190 3.854 -3.316 1.00 94.44 83 GLY A C 1
ATOM 649 O O . GLY A 1 83 ? -17.864 4.364 -2.418 1.00 94.44 83 GLY A O 1
ATOM 650 N N . LEU A 1 84 ? -16.935 4.478 -4.463 1.00 91.50 84 LEU A N 1
ATOM 651 C CA . LEU A 1 84 ? -17.523 5.780 -4.795 1.00 91.50 84 LEU A CA 1
ATOM 652 C C . LEU A 1 84 ? -19.054 5.678 -4.874 1.00 91.50 84 LEU A C 1
ATOM 654 O O . LEU A 1 84 ? -19.578 4.825 -5.585 1.00 91.50 84 LEU A O 1
ATOM 658 N N . SER A 1 85 ? -19.777 6.571 -4.192 1.00 80.31 85 SER A N 1
ATOM 659 C CA . SER A 1 85 ? -21.204 6.789 -4.464 1.00 80.31 85 SER A CA 1
ATOM 660 C C . SER A 1 85 ? -21.377 7.715 -5.666 1.00 80.31 85 SER A C 1
ATOM 662 O O . SER A 1 85 ? -20.652 8.699 -5.771 1.00 80.31 85 SER A O 1
ATOM 664 N N . GLU A 1 86 ? -22.371 7.465 -6.521 1.00 65.19 86 GLU A N 1
ATOM 665 C CA . GLU A 1 86 ? -22.691 8.300 -7.697 1.00 65.19 86 GLU A CA 1
ATOM 666 C C . GLU A 1 86 ? -23.269 9.693 -7.366 1.00 65.19 86 GLU A C 1
ATOM 668 O O . GLU A 1 86 ? -23.678 10.427 -8.262 1.00 65.19 86 GLU A O 1
ATOM 673 N N . THR A 1 87 ? -23.298 10.103 -6.099 1.00 55.31 87 THR A N 1
ATOM 674 C CA . THR A 1 87 ? -23.791 11.426 -5.709 1.00 55.31 87 THR A CA 1
ATOM 675 C C . THR A 1 87 ? -22.701 12.490 -5.887 1.00 55.31 87 THR A C 1
ATOM 677 O O . THR A 1 87 ? -21.594 12.347 -5.376 1.00 55.31 87 THR A O 1
ATOM 680 N N . GLU A 1 88 ? -23.059 13.527 -6.645 1.00 46.66 88 GLU A N 1
ATOM 681 C CA . GLU A 1 88 ? -22.276 14.631 -7.218 1.00 46.66 88 GLU A CA 1
ATOM 682 C C . GLU A 1 88 ? -21.148 15.286 -6.385 1.00 46.66 88 GLU A C 1
ATOM 684 O O . GLU A 1 88 ? -21.147 15.256 -5.153 1.00 46.66 88 GLU A O 1
ATOM 689 N N . PRO A 1 89 ? -20.192 15.949 -7.074 1.00 46.84 89 PRO A N 1
ATOM 690 C CA . PRO A 1 89 ? -19.005 16.527 -6.465 1.00 46.84 89 PRO A CA 1
ATOM 691 C C . PRO A 1 89 ? -19.356 17.805 -5.696 1.00 46.84 89 PRO A C 1
ATOM 693 O O . PRO A 1 89 ? -19.624 18.843 -6.296 1.00 46.84 89 PRO A O 1
ATOM 696 N N . SER A 1 90 ? -19.276 17.774 -4.365 1.00 44.06 90 SER A N 1
ATOM 697 C CA . SER A 1 90 ? -19.148 19.011 -3.594 1.00 44.06 90 SER A CA 1
ATOM 698 C C . SER A 1 90 ? -17.672 19.411 -3.545 1.00 44.06 90 SER A C 1
ATOM 700 O O . SER A 1 90 ? -16.882 18.809 -2.811 1.00 44.06 90 SER A O 1
ATOM 702 N N . ARG A 1 91 ? -17.306 20.418 -4.335 1.00 42.78 91 ARG A N 1
ATOM 703 C CA . ARG A 1 91 ? -16.178 21.296 -4.028 1.00 42.78 91 ARG A CA 1
ATOM 704 C C . ARG A 1 91 ? -16.725 22.636 -3.567 1.00 42.78 91 ARG A C 1
ATOM 706 O O . ARG A 1 91 ? -17.738 23.066 -4.159 1.00 42.78 91 ARG A O 1
#

InterPro domains:
  IPR036265 HIT-like superfamily [G3DSA:3.30.428.10] (1-88)
  IPR036265 HIT-like superfamily [SSF54197] (3-82)

Sequence (91 aa):
MLVDSLARLDQLFSEPMPYMLWIHQRPTDGGDWEDSRVHFHITPLLRSPGTQRYVAAAELGSGITFNPVQPAEAAAQLRACKGLSETEPSR

Secondary structure (DSSP, 8-state):
-HHHHHHHHHHHTTS---EEEEEE---SSS---TT---EEEEEE-EEETTEE----HHHHHH-----SS-HHHHHHHHHHS--S-SS----

Solvent-accessible surface area (backbone atoms only — not comparable to full-atom values): 5934 Å² total; per-residue (Å²): 108,68,68,33,55,51,41,11,47,23,50,70,57,73,42,85,60,58,63,52,74,53,73,50,62,65,80,92,80,81,70,91,58,89,86,54,63,75,47,75,50,77,48,71,34,58,78,51,71,98,35,75,60,76,90,44,68,62,34,74,73,69,70,53,82,87,71,98,65,55,70,70,57,54,51,49,54,47,65,71,33,87,38,64,70,94,72,77,90,86,128